Protein AF-A0A8S9HXG7-F1 (afdb_monomer)

Solvent-accessible surface area (backbone atoms only — not comparable to full-atom values): 10170 Å² total; per-residue (Å²): 135,86,79,75,73,59,72,82,48,86,90,39,89,51,48,88,54,58,56,77,85,60,42,28,60,44,93,91,45,96,47,51,50,44,29,71,68,53,55,51,50,52,46,50,66,51,66,77,42,80,65,75,63,33,56,57,51,45,52,51,50,37,49,54,51,59,65,32,72,81,32,73,65,50,34,39,40,68,34,42,65,41,81,75,85,82,83,75,84,81,64,72,87,62,82,59,92,75,80,67,63,74,63,52,54,61,63,51,47,65,56,56,68,73,62,77,77,54,63,68,60,51,54,54,55,53,54,60,73,70,59,76,73,75,85,86,79,90,74,90,80,83,93,75,87,81,86,80,82,85,78,84,82,87,132

Nearest PDB structures (foldseek):
  8d7r-assembly1_D  TM=3.265E-01  e=5.647E+00  Homo sapiens

Radius of gyration: 40.14 Å; Cα contacts (8 Å, |Δi|>4): 75; chains: 1; bounding box: 68×50×111 Å

Organism: Brassica cretica (NCBI:txid69181)

Foldseek 3Di:
DDFPQPDDDPPQLCVVLDDSVQFGADVPDNATQFDPVLVVVLSCQLVVDDDPVSVVSSVVSSVVVVVCVPPPQCSCCPGRVHDGDDDDPPDVPPDPPDPDCVVVVVVVVVVVVVPPPVPVVVVVVVVVVPDPDPPDDDDDDDDDDDDDDDDDDDD

Secondary structure (DSSP, 8-state):
------PPPTTSTTTTTS-TTTSSB-TTSS-BSS-HHHHHHHHHHHHS--SHHHHHHHHHHHHHHHHHHT-HHHIIIIIS-PPPP--------S--S---HHHHHHHHHHHHHHHSSSHHHHHHHHHHHH--PPS-------------PPPPPP-

Mean predicted aligned error: 18.67 Å

Sequence (155 aa):
MKRFEKKIHEDDPLFGVVAKSQVGTLPGTSTEKIAPVVLEGMRQYLTVVEGPEKVARKERIERSLMDLENDPLGQKTFLRLEPAPIVTTKLDKQKGLVFDFQLQEQEGRSVKARLGGKLMAGAIQAGMATCSLPKEFSLAYDHKNFQVSTLPGPK

Structure (mmCIF, N/CA/C/O backbone):
data_AF-A0A8S9HXG7-F1
#
_entry.id   AF-A0A8S9HXG7-F1
#
loop_
_atom_site.group_PDB
_atom_site.id
_atom_site.type_symbol
_atom_site.label_atom_id
_atom_site.label_alt_id
_atom_site.label_comp_id
_atom_site.label_asym_id
_atom_site.label_entity_id
_atom_site.label_seq_id
_atom_site.pdbx_PDB_ins_code
_atom_site.Cartn_x
_atom_site.Cartn_y
_atom_site.Cartn_z
_atom_site.occupancy
_atom_site.B_iso_or_equiv
_atom_site.auth_seq_id
_atom_site.auth_comp_id
_atom_site.auth_asym_id
_atom_site.auth_atom_id
_atom_site.pdbx_PDB_model_num
ATOM 1 N N . MET A 1 1 ? -13.307 10.115 -20.780 1.00 39.56 1 MET A N 1
ATOM 2 C CA . MET A 1 1 ? -13.066 8.826 -20.091 1.00 39.56 1 MET A CA 1
ATOM 3 C C . MET A 1 1 ? -13.177 9.066 -18.590 1.00 39.56 1 MET A C 1
ATOM 5 O O . MET A 1 1 ? -12.389 9.844 -18.066 1.00 39.56 1 MET A O 1
ATOM 9 N N . LYS A 1 2 ? -14.202 8.529 -17.914 1.00 43.16 2 LYS A N 1
ATOM 10 C CA . LYS A 1 2 ? -14.397 8.731 -16.465 1.00 43.16 2 LYS A CA 1
ATOM 11 C C . LYS A 1 2 ? -13.438 7.810 -15.702 1.00 43.16 2 LYS A C 1
ATOM 13 O O . LYS A 1 2 ? -13.463 6.604 -15.920 1.00 43.16 2 LYS A O 1
ATOM 18 N N . ARG A 1 3 ? -12.582 8.376 -14.848 1.00 51.69 3 ARG A N 1
ATOM 19 C CA . ARG A 1 3 ? -11.760 7.613 -13.899 1.00 51.69 3 ARG A CA 1
ATOM 20 C C . ARG A 1 3 ? -12.686 7.109 -12.793 1.00 51.69 3 ARG A C 1
ATOM 22 O O . ARG A 1 3 ? -13.391 7.914 -12.190 1.00 51.69 3 ARG A O 1
ATOM 29 N N . PHE A 1 4 ? -12.721 5.803 -12.550 1.00 50.47 4 PHE A N 1
ATOM 30 C CA . PHE A 1 4 ? -13.437 5.252 -11.403 1.00 50.47 4 PHE A CA 1
ATOM 31 C C . PHE A 1 4 ? -12.592 5.499 -10.152 1.00 50.47 4 PHE A C 1
ATOM 33 O O . PHE A 1 4 ? -11.672 4.748 -9.840 1.00 50.47 4 PHE A O 1
ATOM 40 N N . GLU A 1 5 ? -12.867 6.600 -9.460 1.00 57.03 5 GLU A N 1
ATOM 41 C CA . GLU A 1 5 ? -12.345 6.820 -8.115 1.00 57.03 5 GLU A CA 1
ATOM 42 C C . GLU A 1 5 ? -13.013 5.812 -7.179 1.00 57.03 5 GLU A C 1
ATOM 44 O O . GLU A 1 5 ? -14.182 5.954 -6.817 1.00 57.03 5 GLU A O 1
ATOM 49 N N . LYS A 1 6 ? -12.278 4.763 -6.808 1.00 67.50 6 LYS A N 1
ATOM 50 C CA . LYS A 1 6 ? -12.698 3.816 -5.775 1.00 67.50 6 LYS A CA 1
ATOM 51 C C . LYS A 1 6 ? -12.607 4.547 -4.434 1.00 67.50 6 LYS A C 1
ATOM 53 O O . LYS A 1 6 ? -11.530 4.672 -3.856 1.00 67.50 6 LYS A O 1
ATOM 58 N N . LYS A 1 7 ? -13.721 5.141 -4.002 1.00 71.56 7 LYS A N 1
ATOM 59 C CA . LYS A 1 7 ? -13.815 5.894 -2.747 1.00 71.56 7 LYS A CA 1
ATOM 60 C C . LYS A 1 7 ? -14.077 4.927 -1.596 1.00 71.56 7 LYS A C 1
ATOM 62 O O . LYS A 1 7 ? -14.998 4.121 -1.673 1.00 71.56 7 LYS A O 1
ATOM 67 N N . ILE A 1 8 ? -13.271 5.028 -0.542 1.00 83.50 8 ILE A N 1
ATOM 68 C CA . ILE A 1 8 ? -13.562 4.398 0.750 1.00 83.50 8 ILE A CA 1
ATOM 69 C C . ILE A 1 8 ? -14.807 5.090 1.328 1.00 83.50 8 ILE A C 1
ATOM 71 O O . ILE A 1 8 ? -14.838 6.323 1.396 1.00 83.50 8 ILE A O 1
ATOM 75 N N . HIS A 1 9 ? -15.828 4.306 1.682 1.00 84.19 9 HIS A N 1
ATOM 76 C CA . HIS A 1 9 ? -17.055 4.803 2.313 1.00 84.19 9 HIS A CA 1
ATOM 77 C C . HIS A 1 9 ? -16.818 5.103 3.801 1.00 84.19 9 HIS A C 1
ATOM 79 O O . HIS A 1 9 ? -15.888 4.562 4.386 1.00 84.19 9 HIS A O 1
ATOM 85 N N . GLU A 1 10 ? -17.643 5.939 4.426 1.00 85.25 10 GLU A N 1
ATOM 86 C CA . GLU A 1 10 ? -17.510 6.257 5.862 1.00 85.25 10 GLU A CA 1
ATOM 87 C C . GLU A 1 10 ? -17.764 5.036 6.761 1.00 85.25 10 GLU A C 1
ATOM 89 O O . GLU A 1 10 ? -17.135 4.897 7.806 1.00 85.25 10 GLU A O 1
ATOM 94 N N . ASP A 1 11 ? -18.600 4.103 6.301 1.00 85.44 11 ASP A N 1
ATOM 95 C CA . ASP A 1 11 ? -18.900 2.839 6.996 1.00 85.44 11 ASP A CA 1
ATOM 96 C C . ASP A 1 11 ? -17.760 1.807 6.916 1.00 85.44 11 ASP A C 1
ATOM 98 O O . ASP A 1 11 ? -17.838 0.716 7.483 1.00 85.44 11 ASP A O 1
ATOM 102 N N . ASP A 1 12 ? -16.703 2.109 6.166 1.00 88.00 12 ASP A N 1
ATOM 103 C CA . ASP A 1 12 ? -15.586 1.203 5.947 1.00 88.00 12 ASP A CA 1
ATOM 104 C C . ASP A 1 12 ? -14.630 1.207 7.158 1.00 88.00 12 ASP A C 1
ATOM 106 O O . ASP A 1 12 ? -14.183 2.280 7.567 1.00 88.00 12 ASP A O 1
ATOM 110 N N . PRO A 1 13 ? -14.208 0.049 7.708 1.00 87.69 13 PRO A N 1
ATOM 111 C CA . PRO A 1 13 ? -13.192 0.011 8.767 1.00 87.69 13 PRO A CA 1
ATOM 112 C C . PRO A 1 13 ? -11.851 0.656 8.375 1.00 87.69 13 PRO A C 1
ATOM 114 O O . PRO A 1 13 ? -11.087 1.039 9.266 1.00 87.69 13 PRO A O 1
ATOM 117 N N . LEU A 1 14 ? -11.565 0.781 7.074 1.00 89.69 14 LEU A N 1
ATOM 118 C CA . LEU A 1 14 ? -10.385 1.467 6.538 1.00 89.69 14 LEU A CA 1
ATOM 119 C C . LEU A 1 14 ? -10.554 2.986 6.423 1.00 89.69 14 LEU A C 1
ATOM 121 O O . LEU A 1 14 ? -9.589 3.682 6.090 1.00 89.69 14 LEU A O 1
ATOM 125 N N . PHE A 1 15 ? -11.747 3.519 6.694 1.00 86.88 15 PHE A N 1
ATOM 126 C CA . PHE A 1 15 ? -11.978 4.954 6.714 1.00 86.88 15 PHE A CA 1
ATOM 127 C C . PHE A 1 15 ? -11.124 5.617 7.801 1.00 86.88 15 PHE A C 1
ATOM 129 O O . PHE A 1 15 ? -11.091 5.185 8.954 1.00 86.88 15 PHE A O 1
ATOM 136 N N . GLY A 1 16 ? -10.382 6.652 7.408 1.00 84.56 16 GLY A N 1
ATOM 137 C CA . GLY A 1 16 ? -9.417 7.344 8.265 1.00 84.56 16 GLY A CA 1
ATOM 138 C C . GLY A 1 16 ? -8.024 6.705 8.308 1.00 84.56 16 GLY A C 1
ATOM 139 O O . GLY A 1 16 ? -7.067 7.444 8.472 1.00 84.56 16 GLY A O 1
ATOM 140 N N . VAL A 1 17 ? -7.900 5.393 8.071 1.00 88.44 17 VAL A N 1
ATOM 141 C CA . VAL A 1 17 ? -6.612 4.662 8.077 1.00 88.44 17 VAL A CA 1
ATOM 142 C C . VAL A 1 17 ? -5.882 4.801 6.742 1.00 88.44 17 VAL A C 1
ATOM 144 O O . VAL A 1 17 ? -4.670 4.992 6.692 1.00 88.44 17 VAL A O 1
ATOM 147 N N . VAL A 1 18 ? -6.620 4.678 5.635 1.00 89.06 18 VAL A N 1
ATOM 148 C CA . VAL A 1 18 ? -6.056 4.763 4.283 1.00 89.06 18 VAL A CA 1
ATOM 149 C C . VAL A 1 18 ? -6.504 6.066 3.633 1.00 89.06 18 VAL A C 1
ATOM 151 O O . VAL A 1 18 ? -7.700 6.359 3.543 1.00 89.06 18 VAL A O 1
ATOM 154 N N . ALA A 1 19 ? -5.550 6.856 3.140 1.00 85.56 19 ALA A N 1
ATOM 155 C CA . ALA A 1 19 ? -5.867 8.128 2.507 1.00 85.56 19 ALA A CA 1
ATOM 156 C C . ALA A 1 19 ? -6.565 7.924 1.151 1.00 85.56 19 ALA A C 1
ATOM 158 O O . ALA A 1 19 ? -6.212 7.048 0.359 1.00 85.56 19 ALA A O 1
ATOM 159 N N . LYS A 1 20 ? -7.509 8.813 0.816 1.00 82.31 20 LYS A N 1
ATOM 160 C CA . LYS A 1 20 ? -8.212 8.798 -0.485 1.00 82.31 20 LYS A CA 1
ATOM 161 C C . LYS A 1 20 ? -7.255 8.909 -1.679 1.00 82.31 20 LYS A C 1
ATOM 163 O O . LYS A 1 20 ? -7.577 8.437 -2.759 1.00 82.31 20 LYS A O 1
ATOM 168 N N . SER A 1 21 ? -6.088 9.525 -1.488 1.00 81.81 21 SER A N 1
ATOM 169 C CA . SER A 1 21 ? -5.031 9.635 -2.499 1.00 81.81 21 SER A CA 1
ATOM 170 C C . SER A 1 21 ? -4.274 8.322 -2.724 1.00 81.81 21 SER A C 1
ATOM 172 O O . SER A 1 21 ? -3.758 8.103 -3.824 1.00 81.81 21 SER A O 1
ATOM 174 N N . GLN A 1 22 ? -4.188 7.463 -1.705 1.00 81.69 22 GLN A N 1
ATOM 175 C CA . GLN A 1 22 ? -3.502 6.170 -1.755 1.00 81.69 22 GLN A CA 1
ATOM 176 C C . GLN A 1 22 ? -4.364 5.101 -2.433 1.00 81.69 22 GLN A C 1
ATOM 178 O O . GLN A 1 22 ? -3.828 4.169 -3.026 1.00 81.69 22 GLN A O 1
ATOM 183 N N . VAL A 1 23 ? -5.688 5.266 -2.417 1.00 83.31 23 VAL A N 1
ATOM 184 C CA . VAL A 1 23 ? -6.633 4.378 -3.102 1.00 83.31 23 VAL A CA 1
ATOM 185 C C . VAL A 1 23 ? -6.979 4.914 -4.490 1.00 83.31 23 VAL A C 1
ATOM 187 O O . VAL A 1 23 ? -7.079 6.117 -4.712 1.00 83.31 23 VAL A O 1
ATOM 190 N N . GLY A 1 24 ? -7.163 4.007 -5.447 1.00 84.06 24 GLY A N 1
ATOM 191 C CA . GLY A 1 24 ? -7.620 4.326 -6.798 1.00 84.06 24 GLY A CA 1
ATOM 192 C C . GLY A 1 24 ? -6.656 3.860 -7.878 1.00 84.06 24 GLY A C 1
ATOM 193 O O . GLY A 1 24 ? -5.750 3.068 -7.631 1.00 84.06 24 GLY A O 1
ATOM 194 N N . THR A 1 25 ? -6.875 4.344 -9.095 1.00 83.62 25 THR A N 1
ATOM 195 C CA . THR A 1 25 ? -6.094 3.970 -10.278 1.00 83.62 25 THR A CA 1
ATOM 196 C C . THR A 1 25 ? -4.949 4.953 -10.498 1.00 83.62 25 THR A C 1
ATOM 198 O O . THR A 1 25 ? -5.115 6.167 -10.343 1.00 83.62 25 THR A O 1
ATOM 201 N N . LEU A 1 26 ? -3.777 4.446 -10.870 1.00 80.38 26 LEU A N 1
ATOM 202 C CA . LEU A 1 26 ? -2.647 5.295 -11.237 1.00 80.38 26 LEU A CA 1
ATOM 203 C C . LEU A 1 26 ? -2.928 6.073 -12.533 1.00 80.38 26 LEU A C 1
ATOM 205 O O . LEU A 1 26 ? -3.570 5.563 -13.450 1.00 80.38 26 LEU A O 1
ATOM 209 N N . PRO A 1 27 ? -2.448 7.322 -12.654 1.00 75.69 27 PRO A N 1
ATOM 210 C CA . PRO A 1 27 ? -2.580 8.064 -13.897 1.00 75.69 27 PRO A CA 1
ATOM 211 C C . PRO A 1 27 ? -1.708 7.413 -14.981 1.00 75.69 27 PRO A C 1
ATOM 213 O O . PRO A 1 27 ? -0.486 7.424 -14.891 1.00 75.69 27 PRO A O 1
ATOM 216 N N . GLY A 1 28 ? -2.346 6.857 -16.011 1.00 74.88 28 GLY A N 1
ATOM 217 C CA . GLY A 1 28 ? -1.672 6.288 -17.186 1.00 74.88 28 GLY A CA 1
ATOM 218 C C . GLY A 1 28 ? -1.612 4.759 -17.223 1.00 74.88 28 GLY A C 1
ATOM 219 O O . GLY A 1 28 ? -1.441 4.200 -18.300 1.00 74.88 28 GLY A O 1
ATOM 220 N N . THR A 1 29 ? -1.837 4.074 -16.101 1.00 72.56 29 THR A N 1
ATOM 221 C CA . THR A 1 29 ? -1.964 2.610 -16.054 1.00 72.56 29 THR A CA 1
ATOM 222 C C . THR A 1 29 ? -3.343 2.228 -15.524 1.00 72.56 29 THR A C 1
ATOM 224 O O . T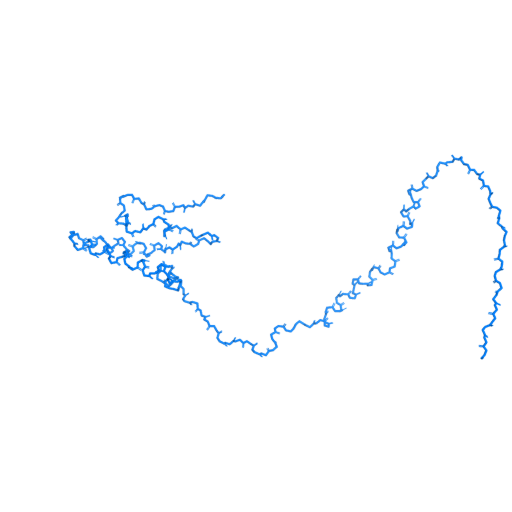HR A 1 29 ? -3.888 2.904 -14.663 1.00 72.56 29 THR A O 1
ATOM 227 N N . SER A 1 30 ? -3.936 1.130 -16.000 1.00 72.38 30 SER A N 1
ATOM 228 C CA . SER A 1 30 ? -5.195 0.600 -15.441 1.00 72.38 30 SER A CA 1
ATOM 229 C C . SER A 1 30 ? -4.998 -0.108 -14.094 1.00 72.38 30 SER A C 1
ATOM 231 O O . SER A 1 30 ? -5.893 -0.804 -13.622 1.00 72.38 30 SER A O 1
ATOM 233 N N . THR A 1 31 ? -3.816 0.025 -13.495 1.00 78.31 31 THR A N 1
ATOM 234 C CA . THR A 1 31 ? -3.445 -0.639 -12.253 1.00 78.31 31 THR A CA 1
ATOM 235 C C . THR A 1 31 ? -3.935 0.159 -11.051 1.00 78.31 31 THR A C 1
ATOM 237 O O . THR A 1 31 ? -3.775 1.383 -10.966 1.00 78.31 31 THR A O 1
ATOM 240 N N . GLU A 1 32 ? -4.566 -0.550 -10.116 1.00 86.44 32 GLU A N 1
ATOM 241 C CA . GLU A 1 32 ? -4.917 -0.003 -8.809 1.00 86.44 32 GLU A CA 1
ATOM 242 C C . GLU A 1 32 ? -3.625 0.258 -8.009 1.00 86.44 32 GLU A C 1
ATOM 244 O O . GLU A 1 32 ? -2.656 -0.498 -8.096 1.00 86.44 32 GLU A O 1
ATOM 249 N N . LYS A 1 33 ? -3.581 1.353 -7.244 1.00 87.75 33 LYS A N 1
ATOM 250 C CA . LYS A 1 33 ? -2.431 1.718 -6.400 1.00 87.75 33 LYS A CA 1
ATOM 251 C C . LYS A 1 33 ? -2.170 0.691 -5.300 1.00 87.75 33 LYS A C 1
ATOM 253 O O . LYS A 1 33 ? -1.010 0.413 -5.006 1.00 87.75 33 LYS A O 1
ATOM 258 N N . ILE A 1 34 ? -3.248 0.157 -4.731 1.00 90.88 34 ILE A N 1
ATOM 259 C CA . ILE A 1 34 ? -3.265 -0.931 -3.756 1.00 90.88 34 ILE A CA 1
ATOM 260 C C . ILE A 1 34 ? -4.157 -2.018 -4.347 1.00 90.88 34 ILE A C 1
ATOM 262 O O . ILE A 1 34 ? -5.273 -1.730 -4.779 1.00 90.88 34 ILE A O 1
ATOM 266 N N . ALA A 1 35 ? -3.664 -3.250 -4.377 1.00 91.00 35 ALA A N 1
ATOM 267 C CA . ALA A 1 35 ? -4.396 -4.396 -4.875 1.00 91.00 35 ALA A CA 1
ATOM 268 C C . ALA A 1 35 ? -5.652 -4.644 -4.020 1.00 91.00 35 ALA A C 1
ATOM 270 O O . ALA A 1 35 ? -5.609 -4.514 -2.790 1.00 91.00 35 ALA A O 1
ATOM 271 N N . PRO A 1 36 ? -6.766 -5.072 -4.637 1.00 89.31 36 PRO A N 1
ATOM 272 C CA . PRO A 1 36 ? -8.022 -5.275 -3.920 1.00 89.31 36 PRO A CA 1
ATOM 273 C C . PRO A 1 36 ? -7.891 -6.354 -2.837 1.00 89.31 36 PRO A C 1
ATOM 275 O O . PRO A 1 36 ? -8.497 -6.235 -1.779 1.00 89.31 36 PRO A O 1
ATOM 278 N N . VAL A 1 37 ? -7.038 -7.358 -3.071 1.00 91.75 37 VAL A N 1
ATOM 279 C CA . VAL A 1 37 ? -6.726 -8.429 -2.112 1.00 91.75 37 VAL A CA 1
ATOM 280 C C . VAL A 1 37 ? -6.068 -7.878 -0.845 1.00 91.75 37 VAL A C 1
ATOM 282 O O . VAL A 1 37 ? -6.405 -8.298 0.257 1.00 91.75 37 VAL A O 1
ATOM 285 N N . VAL A 1 38 ? -5.158 -6.911 -0.985 1.00 93.06 38 VAL A N 1
ATOM 286 C CA . VAL A 1 38 ? -4.462 -6.299 0.157 1.00 93.06 38 VAL A CA 1
ATOM 287 C C . VAL A 1 38 ? -5.432 -5.448 0.974 1.00 93.06 38 VAL A C 1
ATOM 289 O O . VAL A 1 38 ? -5.448 -5.552 2.199 1.00 93.06 38 VAL A O 1
ATOM 292 N N . LEU A 1 39 ? -6.291 -4.664 0.311 1.00 91.69 39 LEU A N 1
ATOM 293 C CA . LEU A 1 39 ? -7.347 -3.904 0.989 1.00 91.69 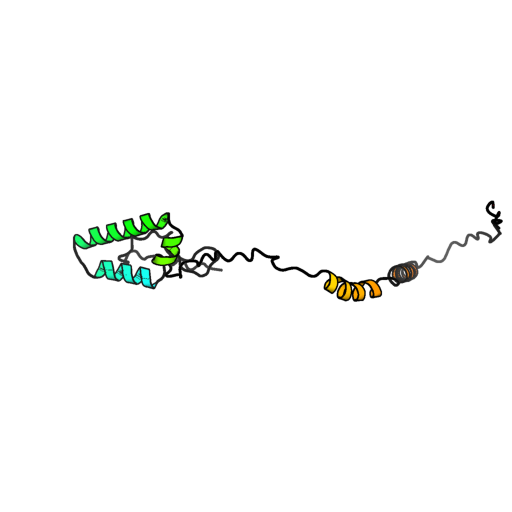39 LEU A CA 1
ATOM 294 C C . LEU A 1 39 ? -8.299 -4.827 1.758 1.00 91.69 39 LEU A C 1
ATOM 296 O O . LEU A 1 39 ? -8.640 -4.533 2.900 1.00 91.69 39 LEU A O 1
ATOM 300 N N . GLU A 1 40 ? -8.700 -5.950 1.164 1.00 92.19 40 GLU A N 1
ATOM 301 C CA . GLU A 1 40 ? -9.540 -6.943 1.837 1.00 92.19 40 GLU A CA 1
ATOM 302 C C . GLU A 1 40 ? -8.838 -7.560 3.056 1.00 92.19 40 GLU A C 1
ATOM 304 O O . GLU A 1 40 ? -9.419 -7.642 4.137 1.00 92.19 40 GLU A O 1
ATOM 309 N N . GLY A 1 41 ? -7.552 -7.895 2.931 1.00 92.69 41 GLY A N 1
ATOM 310 C CA . GLY A 1 41 ? -6.744 -8.373 4.055 1.00 92.69 41 GLY A CA 1
ATOM 311 C C . GLY A 1 41 ? -6.669 -7.365 5.208 1.00 92.69 41 GLY A C 1
ATOM 312 O O . GLY A 1 41 ? -6.795 -7.745 6.372 1.00 92.69 41 GLY A O 1
ATOM 313 N N . MET A 1 42 ? -6.545 -6.068 4.906 1.00 92.75 42 MET A N 1
ATOM 314 C CA . MET A 1 42 ? -6.577 -5.010 5.924 1.00 92.75 42 MET A CA 1
ATOM 315 C C . MET A 1 42 ? -7.945 -4.922 6.620 1.00 92.75 42 MET A C 1
ATOM 317 O O . MET A 1 42 ? -7.994 -4.770 7.843 1.00 92.75 42 MET A O 1
ATOM 321 N N . ARG A 1 43 ? -9.057 -5.070 5.880 1.00 92.88 43 ARG A N 1
ATOM 322 C CA . ARG A 1 43 ? -10.416 -5.116 6.464 1.00 92.88 43 ARG A CA 1
ATOM 323 C C . ARG A 1 43 ? -10.554 -6.282 7.429 1.00 92.88 43 ARG A C 1
ATOM 325 O O . ARG A 1 43 ? -11.017 -6.096 8.555 1.00 92.88 43 ARG A O 1
ATOM 332 N N . GLN A 1 44 ? -10.117 -7.466 7.012 1.00 93.25 44 GLN A N 1
ATOM 333 C CA . GLN A 1 44 ? -10.149 -8.664 7.846 1.00 93.25 44 GLN A CA 1
ATOM 334 C C . GLN A 1 44 ? -9.291 -8.472 9.097 1.00 93.25 44 GLN A C 1
ATOM 336 O O . GLN A 1 44 ? -9.762 -8.709 10.206 1.00 93.25 44 GLN A O 1
ATOM 341 N N . TYR A 1 45 ? -8.078 -7.935 8.955 1.00 93.31 45 TYR A N 1
ATOM 342 C CA . TYR A 1 45 ? -7.184 -7.685 10.084 1.00 93.31 45 TYR A CA 1
ATOM 343 C C . TYR A 1 45 ? -7.787 -6.748 11.147 1.00 93.31 45 TYR A C 1
ATOM 345 O O . TYR A 1 45 ? -7.571 -6.960 12.346 1.00 93.31 45 TYR A O 1
ATOM 353 N N . LEU A 1 46 ? -8.575 -5.753 10.728 1.00 91.19 46 LEU A N 1
ATOM 354 C CA . LEU A 1 46 ? -9.297 -4.850 11.631 1.00 91.19 46 LEU A CA 1
ATOM 355 C C . LEU A 1 46 ? -10.597 -5.440 12.193 1.00 91.19 46 LEU A C 1
ATOM 357 O O . LEU A 1 46 ? -11.003 -5.041 13.279 1.00 91.19 46 LEU A O 1
ATOM 361 N N . THR A 1 47 ? -11.247 -6.356 11.473 1.00 89.44 47 THR A N 1
ATOM 362 C CA . THR A 1 47 ? -12.527 -6.969 11.881 1.00 89.44 47 THR A CA 1
ATOM 363 C C . THR A 1 47 ? -12.329 -8.112 12.878 1.00 89.44 47 THR A C 1
ATOM 365 O O . THR A 1 47 ? -13.205 -8.393 13.686 1.00 89.44 47 THR A O 1
ATOM 368 N N . VAL A 1 48 ? -11.164 -8.766 12.860 1.00 89.06 48 VAL A N 1
ATOM 369 C CA . VAL A 1 48 ? -10.863 -9.914 13.736 1.00 89.06 48 VAL A CA 1
ATOM 370 C C . VAL A 1 48 ? -10.832 -9.545 15.227 1.00 89.06 48 VAL A C 1
ATOM 372 O O . VAL A 1 48 ? -10.978 -10.431 16.063 1.00 89.06 48 VAL A O 1
ATOM 375 N N . VAL A 1 49 ? -10.634 -8.271 15.585 1.00 86.38 49 VAL A N 1
ATOM 376 C CA . VAL A 1 49 ? -10.549 -7.835 16.987 1.00 86.38 49 VAL A CA 1
ATOM 377 C C . VAL A 1 49 ? -11.352 -6.567 17.234 1.00 86.38 49 VAL A C 1
ATOM 379 O O . VAL A 1 49 ? -11.224 -5.584 16.508 1.00 86.38 49 VAL A O 1
ATOM 382 N N . GLU A 1 50 ? -12.123 -6.580 18.318 1.00 86.00 50 GLU A N 1
ATOM 383 C CA . GLU A 1 50 ? -12.898 -5.441 18.805 1.00 86.00 50 GLU A CA 1
ATOM 384 C C . GLU A 1 50 ? -12.286 -4.854 20.089 1.00 86.00 50 GLU A C 1
ATOM 386 O O . GLU A 1 50 ? -11.631 -5.551 20.863 1.00 86.00 50 GLU A O 1
ATOM 391 N N . GLY A 1 51 ? -12.493 -3.553 20.319 1.00 86.19 51 GLY A N 1
ATOM 392 C CA . GLY A 1 51 ? -12.021 -2.847 21.519 1.00 86.19 51 GLY A CA 1
ATOM 393 C C . GLY A 1 51 ? -10.690 -2.086 21.346 1.00 86.19 51 GLY A C 1
ATOM 394 O O . GLY A 1 51 ? -10.371 -1.650 20.238 1.00 86.19 51 GLY A O 1
ATOM 395 N N . PRO A 1 52 ? -9.907 -1.866 22.425 1.00 88.06 52 PRO A N 1
ATOM 396 C CA . PRO A 1 52 ? -8.722 -0.996 22.401 1.00 88.06 52 PRO A CA 1
ATOM 397 C C . PRO A 1 52 ? -7.605 -1.514 21.483 1.00 88.06 52 PRO A C 1
ATOM 399 O O . PRO A 1 52 ? -6.875 -0.732 20.876 1.00 88.06 52 PRO A O 1
ATOM 402 N N . GLU A 1 53 ? -7.508 -2.829 21.300 1.00 89.56 53 GLU A N 1
ATOM 403 C CA . GLU A 1 53 ? -6.543 -3.444 20.386 1.00 89.56 53 GLU A CA 1
ATOM 404 C C . GLU A 1 53 ? -6.783 -3.069 18.916 1.00 89.56 53 GLU A C 1
ATOM 406 O O . GLU A 1 53 ? -5.834 -2.977 18.135 1.00 89.56 53 GLU A O 1
ATOM 411 N N . LYS A 1 54 ? -8.036 -2.793 18.530 1.00 90.44 54 LYS A N 1
ATOM 412 C CA . LYS A 1 54 ? -8.386 -2.339 17.176 1.00 90.44 54 LYS A CA 1
ATOM 413 C C . LYS A 1 54 ? -7.703 -1.013 16.848 1.00 90.44 54 LYS A C 1
ATOM 415 O O . LYS A 1 54 ? -7.237 -0.833 15.727 1.00 90.44 54 LYS A O 1
ATOM 420 N N . VAL A 1 55 ? -7.585 -0.116 17.830 1.00 90.50 55 VAL A N 1
ATOM 421 C CA . VAL A 1 55 ? -6.894 1.176 17.679 1.00 90.50 55 VAL A CA 1
ATOM 422 C C . VAL A 1 55 ? -5.405 0.955 17.416 1.00 90.50 55 VAL A C 1
ATOM 424 O O . VAL A 1 55 ? -4.875 1.482 16.442 1.00 90.50 55 VAL A O 1
ATOM 427 N N . ALA A 1 56 ? -4.756 0.085 18.194 1.00 92.44 56 ALA A N 1
ATOM 428 C CA . ALA A 1 56 ? -3.352 -0.263 17.978 1.00 92.44 56 ALA A CA 1
ATOM 429 C C . ALA A 1 56 ? -3.116 -0.918 16.603 1.00 92.44 56 ALA A C 1
ATOM 431 O O . ALA A 1 56 ? -2.095 -0.689 15.958 1.00 92.44 56 ALA A O 1
ATOM 432 N N . ARG A 1 57 ? -4.062 -1.732 16.114 1.00 92.69 57 ARG A N 1
ATOM 433 C CA . ARG A 1 57 ? -3.985 -2.309 14.762 1.00 92.69 57 ARG A CA 1
ATOM 434 C C . ARG A 1 57 ? -4.119 -1.256 13.670 1.00 92.69 57 ARG A C 1
ATOM 436 O O . ARG A 1 57 ? -3.380 -1.343 12.695 1.00 92.69 57 ARG A O 1
ATOM 443 N N . LYS A 1 58 ? -5.014 -0.277 13.831 1.00 92.69 58 LYS A N 1
ATOM 444 C CA . LYS A 1 58 ? -5.142 0.850 12.894 1.00 92.69 58 LYS A CA 1
ATOM 445 C C . LYS A 1 58 ? -3.834 1.627 12.790 1.00 92.69 58 LYS A C 1
ATOM 447 O O . LYS A 1 58 ? -3.325 1.784 11.686 1.00 92.69 58 LYS A O 1
ATOM 452 N N . GLU A 1 59 ? -3.244 1.989 13.926 1.00 93.25 59 GLU A N 1
ATOM 453 C CA . GLU A 1 59 ? -1.959 2.697 13.971 1.00 93.25 59 GLU A CA 1
ATOM 454 C C . GLU A 1 59 ? -0.836 1.890 13.298 1.00 93.25 59 GLU A C 1
ATOM 456 O O . GLU A 1 59 ? -0.037 2.434 12.539 1.00 93.25 59 GLU A O 1
ATOM 461 N N . ARG A 1 60 ? -0.801 0.563 13.491 1.00 93.75 60 ARG A N 1
ATOM 462 C CA . ARG A 1 60 ? 0.166 -0.308 12.797 1.00 93.75 60 ARG A CA 1
ATOM 463 C C . ARG A 1 60 ? 0.003 -0.278 11.278 1.00 93.75 60 ARG A C 1
ATOM 465 O O . ARG A 1 60 ? 1.012 -0.285 10.571 1.00 93.75 60 ARG A O 1
ATOM 472 N N . ILE A 1 61 ? -1.235 -0.272 10.778 1.00 93.50 61 ILE A N 1
ATOM 473 C CA . ILE A 1 61 ? -1.500 -0.167 9.335 1.00 93.50 61 ILE A CA 1
ATOM 474 C C . ILE A 1 61 ? -1.052 1.202 8.831 1.00 93.50 61 ILE A C 1
ATOM 476 O O . ILE A 1 61 ? -0.318 1.258 7.848 1.00 93.50 61 ILE A O 1
ATOM 480 N N . GLU A 1 62 ? -1.439 2.286 9.507 1.00 93.44 62 GLU A N 1
ATOM 481 C CA . GLU A 1 62 ? -1.024 3.646 9.137 1.00 93.44 62 GLU A CA 1
ATOM 482 C C . GLU A 1 62 ? 0.494 3.763 9.078 1.00 93.44 62 GLU A C 1
ATOM 484 O O . GLU A 1 62 ? 1.038 4.232 8.079 1.00 93.44 62 GLU A O 1
ATOM 489 N N . ARG A 1 63 ? 1.192 3.255 10.098 1.00 93.25 63 ARG A N 1
ATOM 490 C CA . ARG A 1 63 ? 2.653 3.268 10.133 1.00 93.25 63 AR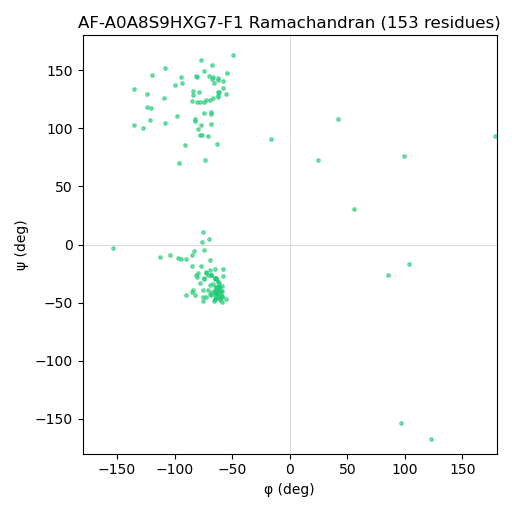G A CA 1
ATOM 491 C C . ARG A 1 63 ? 3.260 2.499 8.966 1.00 93.25 63 ARG A C 1
ATOM 493 O O . ARG A 1 63 ? 4.137 3.017 8.287 1.00 93.25 63 ARG A O 1
ATOM 500 N N . SER A 1 64 ? 2.736 1.307 8.688 1.00 92.75 64 SER A N 1
ATOM 501 C CA .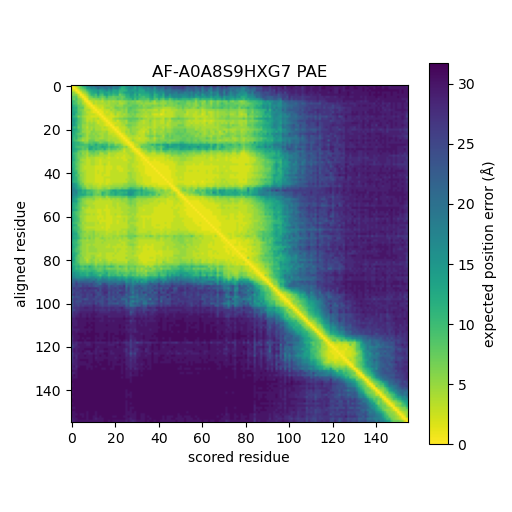 SER A 1 64 ? 3.193 0.487 7.561 1.00 92.75 64 SER A CA 1
ATOM 502 C C . SER A 1 64 ? 2.975 1.194 6.219 1.00 92.75 64 SER A C 1
ATOM 504 O O . SER A 1 64 ? 3.806 1.089 5.322 1.00 92.75 64 SER A O 1
ATOM 506 N N . LEU A 1 65 ? 1.875 1.937 6.066 1.00 92.06 65 LEU A N 1
ATOM 507 C CA . LEU A 1 65 ? 1.610 2.725 4.862 1.00 92.06 65 LEU A CA 1
ATOM 508 C C . LEU A 1 65 ? 2.539 3.939 4.743 1.00 92.06 65 LEU A C 1
ATOM 510 O O . LEU A 1 65 ? 3.001 4.221 3.639 1.00 92.06 65 LEU A O 1
ATOM 514 N N . MET A 1 66 ? 2.840 4.623 5.852 1.00 92.12 66 MET A N 1
ATOM 515 C CA . MET A 1 66 ? 3.801 5.735 5.881 1.00 92.12 66 MET A CA 1
ATOM 516 C C . MET A 1 66 ? 5.213 5.274 5.513 1.00 92.12 66 MET A C 1
ATOM 518 O O . MET A 1 66 ? 5.893 5.930 4.724 1.00 92.12 66 MET A O 1
ATOM 522 N N . ASP A 1 67 ? 5.643 4.126 6.035 1.00 92.25 67 ASP A N 1
ATOM 523 C CA . ASP A 1 67 ? 6.961 3.567 5.730 1.00 92.25 67 ASP A CA 1
ATOM 524 C C . ASP A 1 67 ? 7.077 3.210 4.234 1.00 92.25 67 ASP A C 1
ATOM 526 O O . ASP A 1 67 ? 8.109 3.447 3.603 1.00 92.25 67 ASP A O 1
ATOM 530 N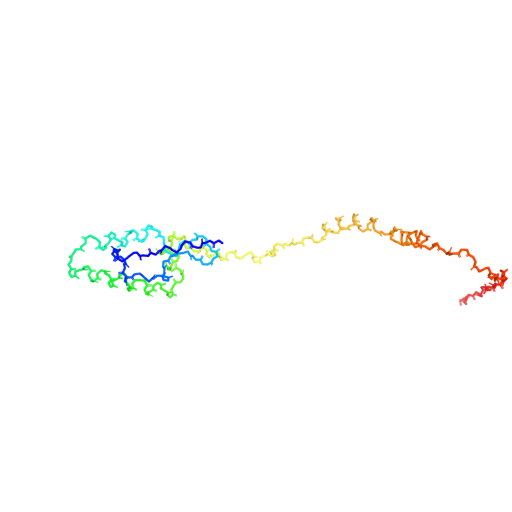 N . LEU A 1 68 ? 5.988 2.715 3.633 1.00 91.88 68 LEU A N 1
ATOM 531 C CA . LEU A 1 68 ? 5.925 2.386 2.209 1.00 91.88 68 LEU A CA 1
ATOM 532 C C . LEU A 1 68 ? 5.770 3.609 1.299 1.00 91.88 68 LEU A C 1
ATOM 534 O O . LEU A 1 68 ? 6.054 3.501 0.110 1.00 91.88 68 LEU A O 1
ATOM 538 N N . GLU A 1 69 ? 5.350 4.775 1.791 1.00 89.62 69 GLU A N 1
ATOM 539 C CA . GLU A 1 69 ? 5.144 5.963 0.949 1.00 89.62 69 GLU A CA 1
ATOM 540 C C . GLU A 1 69 ? 6.439 6.424 0.257 1.00 89.62 69 GLU A C 1
ATOM 542 O O . GLU A 1 69 ? 6.409 6.845 -0.902 1.00 89.62 69 GLU A O 1
ATOM 547 N N . ASN A 1 70 ? 7.581 6.248 0.925 1.00 90.25 70 ASN A N 1
ATOM 548 C CA . ASN A 1 70 ? 8.892 6.644 0.410 1.00 90.25 70 ASN A CA 1
ATOM 549 C C . ASN A 1 70 ? 9.605 5.542 -0.400 1.00 90.25 70 ASN A C 1
ATOM 551 O O . ASN A 1 70 ? 10.584 5.842 -1.083 1.00 90.25 70 ASN A O 1
ATOM 555 N N . ASP A 1 71 ? 9.135 4.287 -0.355 1.00 91.50 71 ASP A N 1
ATOM 556 C CA . ASP A 1 71 ? 9.773 3.153 -1.039 1.00 91.50 71 ASP A CA 1
ATOM 557 C C . ASP A 1 71 ? 8.961 2.656 -2.258 1.00 91.50 71 ASP A C 1
ATOM 559 O O . ASP A 1 71 ? 7.972 1.927 -2.108 1.00 91.50 71 ASP A O 1
ATOM 563 N N . PRO A 1 72 ? 9.385 2.966 -3.500 1.00 88.94 72 PRO A N 1
ATOM 564 C CA . PRO A 1 72 ? 8.677 2.526 -4.699 1.00 88.94 72 PRO A CA 1
ATOM 565 C C . PRO A 1 72 ? 8.750 1.008 -4.923 1.00 88.94 72 PRO A C 1
ATOM 567 O O . PRO A 1 72 ? 7.865 0.447 -5.578 1.00 88.94 72 PRO A O 1
ATOM 570 N N . LEU A 1 73 ? 9.790 0.334 -4.419 1.00 90.75 73 LEU A N 1
ATOM 571 C CA . LEU A 1 73 ? 9.939 -1.114 -4.556 1.00 90.75 73 LEU A CA 1
ATOM 572 C C . LEU A 1 73 ? 8.979 -1.837 -3.606 1.00 90.75 73 LEU A C 1
ATOM 574 O O . LEU A 1 73 ? 8.264 -2.752 -4.030 1.00 90.75 73 LEU A O 1
ATOM 578 N N . GLY A 1 74 ? 8.909 -1.375 -2.358 1.00 90.50 74 GLY A N 1
ATOM 579 C CA . GLY A 1 74 ? 7.949 -1.829 -1.363 1.00 90.50 74 GLY A CA 1
ATOM 580 C C . GLY A 1 74 ? 6.504 -1.624 -1.814 1.00 90.50 74 GLY A C 1
ATOM 581 O O . GLY A 1 74 ? 5.705 -2.554 -1.732 1.00 90.50 74 GLY A O 1
ATOM 582 N N . GLN A 1 75 ? 6.161 -0.468 -2.390 1.00 91.00 75 GLN A N 1
ATOM 583 C CA . GLN A 1 75 ? 4.810 -0.238 -2.924 1.00 91.00 75 GLN A CA 1
ATOM 584 C C . GLN A 1 75 ? 4.427 -1.247 -4.010 1.00 91.00 75 GLN A C 1
ATOM 586 O O . GLN A 1 75 ? 3.320 -1.788 -3.994 1.00 91.00 75 GLN A O 1
ATOM 591 N N . LYS A 1 76 ? 5.329 -1.522 -4.958 1.00 90.38 76 LYS A N 1
ATOM 592 C CA . LYS A 1 76 ? 5.067 -2.507 -6.018 1.00 90.38 76 LYS A CA 1
ATOM 593 C C . LYS A 1 76 ? 4.893 -3.913 -5.451 1.00 90.38 76 LYS A C 1
ATOM 595 O O . LYS A 1 76 ? 3.934 -4.598 -5.795 1.00 90.38 76 LYS A O 1
ATOM 600 N N . THR A 1 77 ? 5.785 -4.308 -4.551 1.00 90.50 77 THR A N 1
ATOM 601 C CA . THR A 1 77 ? 5.827 -5.678 -4.031 1.00 90.50 77 THR A CA 1
ATOM 602 C C . THR A 1 77 ? 4.697 -5.944 -3.034 1.00 90.50 77 THR A C 1
ATOM 604 O O . THR A 1 77 ? 3.977 -6.927 -3.169 1.00 90.50 77 THR A O 1
ATOM 607 N N . PHE A 1 78 ? 4.499 -5.061 -2.052 1.00 91.44 78 PHE A N 1
ATOM 608 C CA . PHE A 1 78 ? 3.549 -5.277 -0.956 1.00 91.44 78 PHE A CA 1
ATOM 609 C C . PHE A 1 78 ? 2.145 -4.758 -1.256 1.00 91.44 78 PHE A C 1
ATOM 611 O O . PHE A 1 78 ? 1.174 -5.447 -0.962 1.00 91.44 78 PHE A O 1
ATOM 618 N N . LEU A 1 79 ? 2.010 -3.558 -1.836 1.00 91.12 79 LEU A N 1
ATOM 619 C CA . LEU A 1 79 ? 0.685 -2.979 -2.082 1.00 91.12 79 LEU A CA 1
ATOM 620 C C . LEU A 1 79 ? 0.077 -3.488 -3.384 1.00 91.12 79 LEU A C 1
ATOM 622 O O . LEU A 1 79 ? -1.122 -3.739 -3.418 1.00 91.12 79 LEU A O 1
ATOM 626 N N . ARG A 1 80 ? 0.872 -3.649 -4.449 1.00 90.38 80 ARG A N 1
ATOM 627 C CA . ARG A 1 80 ? 0.366 -4.082 -5.767 1.00 90.38 80 ARG A CA 1
ATOM 628 C C . ARG A 1 80 ? 0.508 -5.574 -6.035 1.00 90.38 80 ARG A C 1
ATOM 630 O O . ARG A 1 80 ? -0.106 -6.055 -6.982 1.00 90.38 80 ARG A O 1
ATOM 637 N N . LEU A 1 81 ? 1.267 -6.293 -5.204 1.00 90.94 81 LEU A N 1
ATOM 638 C CA . LEU A 1 81 ? 1.587 -7.711 -5.404 1.00 90.94 81 LEU A CA 1
ATOM 639 C C . LEU A 1 81 ? 2.233 -7.977 -6.777 1.00 90.94 81 LEU A C 1
ATOM 641 O O . LEU A 1 81 ? 2.064 -9.044 -7.367 1.00 90.94 81 LEU A O 1
ATOM 645 N N . GLU A 1 82 ? 2.964 -6.990 -7.301 1.00 88.94 82 GLU A N 1
ATOM 646 C CA . GLU A 1 82 ? 3.733 -7.125 -8.534 1.00 88.94 82 GLU A CA 1
ATOM 647 C C . GLU A 1 82 ? 5.070 -7.825 -8.235 1.00 88.94 82 GLU A C 1
ATOM 649 O O . GLU A 1 82 ? 5.667 -7.592 -7.178 1.00 88.94 82 GLU A O 1
ATOM 654 N N . PRO A 1 83 ? 5.584 -8.665 -9.152 1.00 86.88 83 PRO A N 1
ATOM 655 C CA . PRO A 1 83 ? 6.901 -9.260 -8.983 1.00 86.88 83 PRO A CA 1
ATOM 656 C C . PRO A 1 83 ? 7.981 -8.173 -8.961 1.00 86.88 83 PRO A C 1
ATOM 658 O O . PR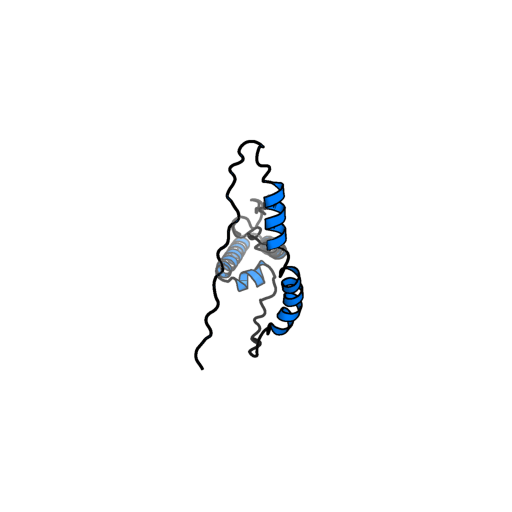O A 1 83 ? 7.929 -7.201 -9.722 1.00 86.88 83 PRO A O 1
ATOM 661 N N . ALA A 1 84 ? 8.985 -8.358 -8.102 1.00 84.56 84 ALA A N 1
ATOM 662 C CA . ALA A 1 84 ? 10.116 -7.445 -8.024 1.00 84.56 84 ALA A CA 1
ATOM 663 C C . ALA A 1 84 ? 10.822 -7.342 -9.392 1.00 84.56 84 ALA A C 1
ATOM 665 O O . ALA A 1 84 ? 10.971 -8.349 -10.095 1.00 84.56 84 ALA A O 1
ATOM 666 N N . PRO A 1 85 ? 11.272 -6.140 -9.790 1.00 83.50 85 PRO A N 1
ATOM 667 C CA . PRO A 1 85 ? 11.967 -5.957 -11.050 1.00 83.50 85 PRO A CA 1
ATOM 668 C C . PRO A 1 85 ? 13.263 -6.769 -11.057 1.00 83.50 85 PRO A C 1
ATOM 670 O O . PRO A 1 85 ? 14.105 -6.645 -10.168 1.00 83.50 85 PRO A O 1
ATOM 673 N N . ILE A 1 86 ? 13.436 -7.585 -12.095 1.00 86.56 86 ILE A N 1
ATOM 674 C CA . ILE A 1 86 ? 14.661 -8.351 -12.303 1.00 86.56 86 ILE A CA 1
ATOM 675 C C . ILE A 1 86 ? 15.673 -7.426 -12.977 1.00 86.56 86 ILE A C 1
ATOM 677 O O . ILE A 1 86 ? 15.555 -7.111 -14.160 1.00 86.56 86 ILE A O 1
ATOM 681 N N . VAL A 1 87 ? 16.676 -6.982 -12.221 1.00 83.81 87 VAL A N 1
ATOM 682 C CA . VAL A 1 87 ? 17.791 -6.208 -12.774 1.00 83.81 87 VAL A CA 1
ATOM 683 C C . VAL A 1 87 ? 18.802 -7.181 -13.374 1.00 83.81 87 VAL A C 1
ATOM 685 O O . VAL A 1 87 ? 19.505 -7.894 -12.660 1.00 83.81 87 VAL A O 1
ATOM 688 N N . THR A 1 88 ? 18.881 -7.229 -14.702 1.00 85.62 88 THR A N 1
ATOM 689 C CA . THR A 1 88 ? 19.867 -8.057 -15.403 1.00 85.62 88 THR A CA 1
ATOM 690 C C . THR A 1 88 ? 21.197 -7.319 -15.529 1.00 85.62 88 THR A C 1
ATOM 692 O O . THR A 1 88 ? 21.267 -6.246 -16.122 1.00 85.62 88 THR A O 1
ATOM 695 N N . THR A 1 89 ? 22.280 -7.920 -15.039 1.00 81.88 89 THR A N 1
ATOM 696 C CA . THR A 1 89 ? 23.655 -7.404 -15.198 1.00 81.88 89 THR A CA 1
ATOM 697 C C . THR A 1 89 ? 24.314 -7.827 -16.513 1.00 81.88 89 THR A C 1
ATOM 699 O O . THR A 1 89 ? 25.384 -7.323 -16.864 1.00 81.88 89 THR A O 1
ATOM 702 N N . LYS A 1 90 ? 23.671 -8.736 -17.261 1.00 73.44 90 LYS A N 1
ATOM 703 C CA . LYS A 1 90 ? 24.043 -9.119 -18.627 1.00 73.44 90 LYS A CA 1
ATOM 704 C C . LYS A 1 90 ? 23.660 -8.000 -19.595 1.00 73.44 90 LYS A C 1
ATOM 706 O O . LYS A 1 90 ? 22.694 -8.098 -20.337 1.00 73.44 90 LYS A O 1
ATOM 711 N N . LEU A 1 91 ? 24.412 -6.910 -19.535 1.00 70.81 91 LEU A N 1
ATOM 712 C CA . LEU A 1 91 ? 24.503 -5.974 -20.643 1.00 70.81 91 LEU A CA 1
ATOM 713 C C . LEU A 1 91 ? 25.266 -6.718 -21.741 1.00 70.81 91 LEU A C 1
ATOM 715 O O . LEU A 1 91 ? 26.366 -7.203 -21.467 1.00 70.81 91 LEU A O 1
ATOM 719 N N . ASP A 1 92 ? 24.715 -6.843 -22.946 1.00 65.50 92 ASP A N 1
ATOM 720 C CA . ASP A 1 92 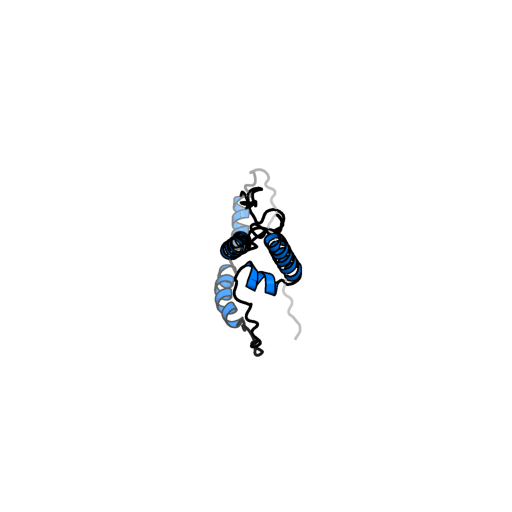? 25.476 -7.315 -24.104 1.00 65.50 92 ASP A CA 1
ATOM 721 C C . ASP A 1 92 ? 26.589 -6.298 -24.387 1.00 65.50 92 ASP A C 1
ATOM 723 O O . ASP A 1 92 ? 26.445 -5.342 -25.144 1.00 65.50 92 ASP A O 1
ATOM 727 N N . LYS A 1 93 ? 27.726 -6.475 -23.705 1.00 65.19 93 LYS A N 1
ATOM 728 C CA . LYS A 1 93 ? 28.920 -5.623 -23.802 1.00 65.19 93 LYS A CA 1
ATOM 729 C C . LYS A 1 93 ? 29.638 -5.779 -25.146 1.00 65.19 93 LYS A C 1
ATOM 731 O O . LYS A 1 93 ? 30.711 -5.212 -25.333 1.00 65.19 93 LYS A O 1
ATOM 736 N N . GLN A 1 94 ? 29.087 -6.557 -26.073 1.00 68.25 94 GLN A N 1
ATOM 737 C CA . GLN A 1 94 ? 29.649 -6.767 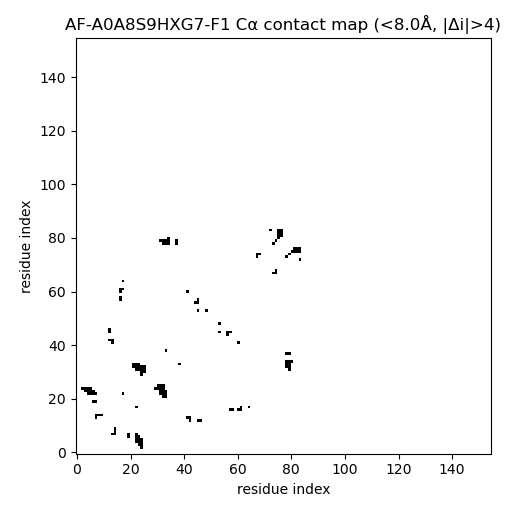-27.396 1.00 68.25 94 GLN A CA 1
ATOM 738 C C . GLN A 1 94 ? 28.616 -6.390 -28.450 1.00 68.25 94 GLN A C 1
ATOM 740 O O . GLN A 1 94 ? 27.540 -6.974 -28.487 1.00 68.25 94 GLN A O 1
ATOM 745 N N . LYS A 1 95 ? 28.985 -5.378 -29.255 1.00 67.62 95 LYS A N 1
ATOM 746 C CA . LYS A 1 95 ? 28.295 -4.845 -30.441 1.00 67.62 95 LYS A CA 1
ATOM 747 C C . LYS A 1 95 ? 26.784 -5.128 -30.425 1.00 67.62 95 LYS A C 1
ATOM 749 O O . LYS A 1 95 ? 26.315 -5.983 -31.170 1.00 67.62 95 LYS A O 1
ATOM 754 N N . GLY A 1 96 ? 26.044 -4.427 -29.558 1.00 68.56 96 GLY A N 1
ATOM 755 C CA . GLY A 1 96 ? 24.575 -4.438 -29.583 1.00 68.56 96 GLY A CA 1
ATOM 756 C C . GLY A 1 96 ? 24.034 -4.184 -30.996 1.00 68.56 96 GLY A C 1
ATOM 757 O O . GLY A 1 96 ? 24.790 -3.728 -31.846 1.00 68.56 96 GLY A O 1
ATOM 758 N N . LEU A 1 97 ? 22.755 -4.502 -31.237 1.00 68.19 97 LEU A N 1
ATOM 759 C CA . LEU A 1 97 ? 22.070 -4.515 -32.545 1.00 68.19 97 LEU A CA 1
ATOM 760 C C . LEU A 1 97 ? 22.814 -3.754 -33.665 1.00 68.19 97 LEU A C 1
ATOM 762 O O . LEU A 1 97 ? 22.650 -2.546 -33.845 1.00 68.19 97 LEU A O 1
ATOM 766 N N . VAL A 1 98 ? 23.674 -4.472 -34.393 1.00 68.25 98 VAL A N 1
ATOM 767 C CA . VAL A 1 98 ? 24.433 -3.912 -35.511 1.00 68.25 98 VAL A CA 1
ATOM 768 C C . VAL A 1 98 ? 23.477 -3.813 -36.689 1.00 68.25 98 VAL A C 1
ATOM 770 O O . VAL A 1 98 ? 23.145 -4.819 -37.311 1.00 68.25 98 VAL A O 1
ATOM 773 N N . PHE A 1 99 ? 23.002 -2.603 -36.974 1.00 67.62 99 PHE A N 1
ATOM 774 C CA . PHE A 1 99 ? 22.275 -2.334 -38.208 1.00 67.62 99 PHE A CA 1
ATOM 775 C C . PHE A 1 99 ? 23.251 -2.444 -39.378 1.00 67.62 99 PHE A C 1
ATOM 777 O O . PHE A 1 99 ? 24.172 -1.636 -39.507 1.00 67.62 99 PHE A O 1
ATOM 784 N N . ASP A 1 100 ? 23.069 -3.464 -40.214 1.00 73.25 100 ASP A N 1
ATOM 785 C CA . ASP A 1 100 ? 23.825 -3.596 -41.451 1.00 73.25 100 ASP A CA 1
ATOM 786 C C . ASP A 1 100 ? 23.215 -2.684 -42.526 1.00 73.25 100 ASP A C 1
ATOM 788 O O . ASP A 1 100 ? 22.196 -2.993 -43.150 1.00 73.25 100 ASP A O 1
ATOM 792 N N . PHE A 1 101 ? 23.830 -1.518 -42.726 1.00 72.88 101 PHE A N 1
ATOM 793 C CA . PHE A 1 101 ? 23.405 -0.546 -43.736 1.00 72.88 101 PHE A CA 1
ATOM 794 C C . PHE A 1 101 ? 23.658 -1.029 -45.170 1.00 72.88 101 PHE A C 1
ATOM 796 O O . PHE A 1 101 ? 23.095 -0.461 -46.107 1.00 72.88 101 PHE A O 1
ATOM 803 N N . GLN A 1 102 ? 24.451 -2.091 -45.369 1.00 68.12 102 GLN A N 1
ATOM 804 C CA . GLN A 1 102 ? 24.715 -2.622 -46.709 1.00 68.12 102 GLN A CA 1
ATOM 805 C C . GLN A 1 102 ? 23.466 -3.264 -47.327 1.00 68.12 102 GLN A C 1
ATOM 807 O O . GLN A 1 102 ? 23.301 -3.249 -48.548 1.00 68.12 102 GLN A O 1
ATOM 812 N N . LEU A 1 103 ? 22.535 -3.757 -46.502 1.00 60.53 103 LEU A N 1
ATOM 813 C CA . LEU A 1 103 ? 21.263 -4.297 -46.983 1.00 60.53 103 LEU A CA 1
ATOM 814 C C . LEU A 1 103 ? 20.291 -3.182 -47.420 1.00 60.53 103 LEU A C 1
ATOM 816 O O . LEU A 1 103 ? 19.521 -3.358 -48.365 1.00 60.53 103 LEU A O 1
ATOM 820 N N . GLN A 1 104 ? 20.385 -1.998 -46.804 1.00 57.78 104 GLN A N 1
ATOM 821 C CA . GLN A 1 104 ? 19.532 -0.847 -47.122 1.00 57.78 104 GLN A CA 1
ATOM 822 C C . GLN A 1 104 ? 19.864 -0.219 -48.489 1.00 57.78 104 GLN A C 1
ATOM 824 O O . GLN A 1 104 ? 18.988 0.350 -49.145 1.00 57.78 104 GLN A O 1
ATOM 829 N N . GLU A 1 105 ? 21.103 -0.355 -48.973 1.00 58.25 105 GLU A N 1
ATOM 830 C CA . GLU A 1 105 ? 21.484 0.124 -50.308 1.00 58.25 105 GLU A CA 1
ATOM 831 C C . GLU A 1 105 ? 20.834 -0.682 -51.444 1.00 58.25 105 GLU A C 1
ATOM 833 O O . GLU A 1 105 ? 20.602 -0.133 -52.527 1.00 58.25 105 GLU A O 1
ATOM 838 N N . GLN A 1 106 ? 20.484 -1.951 -51.206 1.00 56.06 106 GLN A N 1
ATOM 839 C CA . GLN A 1 106 ? 19.803 -2.780 -52.205 1.00 56.06 106 GLN A CA 1
ATOM 840 C C . GLN A 1 106 ? 18.324 -2.401 -52.348 1.00 56.06 106 GLN A C 1
ATOM 842 O O . GLN A 1 106 ? 17.820 -2.284 -53.467 1.00 56.06 106 GLN A O 1
ATOM 847 N N . GLU A 1 107 ? 17.649 -2.092 -51.241 1.00 55.53 107 GLU A N 1
ATOM 848 C CA . GLU A 1 107 ? 16.244 -1.664 -51.260 1.00 55.53 107 GLU A CA 1
ATOM 849 C C . GLU A 1 107 ? 16.090 -0.190 -51.688 1.00 55.53 107 GLU A C 1
ATOM 851 O O . GLU A 1 107 ? 15.169 0.163 -52.430 1.00 55.53 107 GLU A O 1
ATOM 856 N N . GLY A 1 108 ? 17.055 0.672 -51.336 1.00 52.44 108 GLY A N 1
ATOM 857 C CA . GLY A 1 108 ? 17.099 2.078 -51.756 1.00 52.44 108 GLY A CA 1
ATOM 858 C C . GLY A 1 108 ? 17.465 2.298 -53.233 1.00 52.44 108 GLY A C 1
ATOM 859 O O . GLY A 1 108 ? 17.084 3.320 -53.820 1.00 52.44 108 GLY A O 1
ATOM 860 N N . ARG A 1 109 ? 18.161 1.348 -53.882 1.00 51.41 109 ARG A N 1
ATOM 861 C CA . ARG A 1 109 ? 18.464 1.419 -55.328 1.00 51.41 109 ARG A CA 1
ATOM 862 C C . ARG A 1 109 ? 17.228 1.245 -56.203 1.00 51.41 109 ARG A C 1
ATOM 864 O O . ARG A 1 109 ? 17.123 1.916 -57.230 1.00 51.41 109 ARG A O 1
ATOM 871 N N . SER A 1 110 ? 16.276 0.412 -55.780 1.00 51.12 110 SER A N 1
ATOM 872 C CA . SER A 1 110 ? 15.013 0.188 -56.501 1.00 51.12 110 SER A CA 1
ATOM 873 C C . SER A 1 110 ? 14.157 1.460 -56.591 1.00 51.12 110 SER A C 1
ATOM 875 O O . SER A 1 110 ? 13.462 1.676 -57.586 1.00 51.12 110 SER A O 1
ATOM 877 N N . VAL A 1 111 ? 14.250 2.354 -55.597 1.00 52.34 111 VAL A N 1
ATOM 878 C CA . VAL A 1 111 ? 13.508 3.627 -55.585 1.00 52.34 111 VAL A CA 1
ATOM 879 C C . VAL A 1 111 ? 14.240 4.721 -56.370 1.00 52.34 111 VAL A C 1
ATOM 881 O O . VAL A 1 111 ? 13.610 5.441 -57.147 1.00 52.34 111 VAL A O 1
ATOM 884 N N . LYS A 1 112 ? 15.575 4.816 -56.260 1.00 50.34 112 LYS A N 1
ATOM 885 C CA . LYS A 1 112 ? 16.369 5.812 -57.011 1.00 50.34 112 LYS A CA 1
ATOM 886 C C . LYS A 1 112 ? 16.333 5.591 -58.530 1.00 50.34 112 LYS A C 1
ATOM 888 O O . LYS A 1 112 ? 16.353 6.565 -59.278 1.00 50.34 112 LYS A O 1
ATOM 893 N N . ALA A 1 113 ? 16.186 4.349 -58.996 1.00 53.78 113 ALA A N 1
ATOM 894 C CA . ALA A 1 113 ? 16.029 4.052 -60.423 1.00 53.78 113 ALA A CA 1
ATOM 895 C C . ALA A 1 113 ? 14.680 4.521 -61.013 1.00 53.78 113 ALA A C 1
ATOM 897 O O . ALA A 1 113 ? 14.582 4.739 -62.219 1.00 53.78 113 ALA A O 1
ATOM 898 N N . ARG A 1 114 ? 13.634 4.720 -60.193 1.00 53.44 114 ARG A N 1
ATOM 899 C CA . ARG A 1 114 ? 12.303 5.144 -60.679 1.00 53.44 114 ARG A CA 1
ATOM 900 C C . ARG A 1 114 ? 12.155 6.658 -60.848 1.00 53.44 114 ARG A C 1
ATOM 902 O O . ARG A 1 114 ? 11.258 7.093 -61.566 1.00 53.44 114 ARG A O 1
ATOM 909 N N . LEU A 1 115 ? 13.019 7.456 -60.216 1.00 56.53 115 LEU A N 1
ATOM 910 C CA . LEU A 1 115 ? 12.891 8.920 -60.163 1.00 56.53 115 LEU A CA 1
ATOM 911 C C . LEU A 1 115 ? 13.854 9.672 -61.100 1.00 56.53 115 LEU A C 1
ATOM 913 O O . LEU A 1 115 ? 13.698 10.874 -61.293 1.00 56.53 115 LEU A O 1
ATOM 917 N N . GLY A 1 116 ? 14.813 8.984 -61.723 1.00 56.62 116 GLY A N 1
ATOM 918 C CA . GLY A 1 116 ? 15.948 9.617 -62.407 1.00 56.62 116 GLY A CA 1
ATOM 919 C C . GLY A 1 116 ? 15.699 10.262 -63.778 1.00 56.62 116 GLY A C 1
ATOM 920 O O . GLY A 1 116 ? 16.658 10.736 -64.371 1.00 56.62 116 GLY A O 1
ATOM 921 N N . GLY A 1 117 ? 14.474 10.293 -64.318 1.00 58.25 117 GLY A N 1
ATOM 922 C CA . GLY A 1 117 ? 14.283 10.800 -65.692 1.00 58.25 117 GLY A CA 1
ATOM 923 C C . GLY A 1 117 ? 12.927 11.395 -66.069 1.00 58.25 117 GLY A C 1
ATOM 924 O O . GLY A 1 117 ? 12.774 11.853 -67.195 1.00 58.25 117 GLY A O 1
ATOM 925 N N . LYS A 1 118 ? 11.927 11.401 -65.177 1.00 68.19 118 LYS A N 1
ATOM 926 C CA . LYS A 1 118 ? 10.536 11.745 -65.555 1.00 68.19 118 LYS A CA 1
ATOM 927 C C . LYS A 1 118 ? 10.008 13.051 -64.958 1.00 68.19 118 LYS A C 1
ATOM 929 O O . LYS A 1 118 ? 8.964 13.528 -65.388 1.00 68.19 118 LYS A O 1
ATOM 934 N N . LEU A 1 119 ? 10.726 13.645 -64.003 1.00 73.94 119 LEU A N 1
ATOM 935 C CA . LEU A 1 119 ? 10.267 14.854 -63.309 1.00 73.94 119 LEU A CA 1
ATOM 936 C C . LEU A 1 119 ? 10.347 16.098 -64.205 1.00 73.94 119 LEU A C 1
ATOM 938 O O . LEU A 1 119 ? 9.380 16.847 -64.300 1.00 73.94 119 LEU A O 1
ATOM 942 N N . MET A 1 120 ? 11.460 16.273 -64.925 1.00 75.00 120 MET A N 1
ATOM 943 C CA . MET A 1 120 ? 11.650 17.429 -65.809 1.00 75.00 120 MET A CA 1
ATOM 944 C C . MET A 1 120 ? 10.709 17.387 -67.022 1.00 75.00 120 MET A C 1
ATOM 946 O O . MET A 1 120 ? 10.074 18.384 -67.350 1.00 75.00 120 MET A O 1
ATOM 950 N N . ALA A 1 121 ? 10.554 16.214 -67.647 1.00 73.38 121 ALA A N 1
ATOM 951 C CA . ALA A 1 121 ? 9.638 16.031 -68.773 1.00 73.38 121 ALA A CA 1
ATOM 952 C C . ALA A 1 121 ? 8.169 16.287 -68.378 1.00 73.38 121 ALA A C 1
ATOM 954 O O . ALA A 1 121 ? 7.443 16.954 -69.113 1.00 73.38 121 ALA A O 1
ATOM 955 N N . GLY A 1 122 ? 7.748 15.821 -67.195 1.00 75.56 122 GLY A N 1
ATOM 956 C CA . GLY A 1 122 ? 6.396 16.057 -66.683 1.00 75.56 122 GLY A CA 1
ATOM 957 C C . GLY A 1 122 ? 6.104 17.534 -66.401 1.00 75.56 122 GLY A C 1
ATOM 958 O O . GLY A 1 122 ? 5.029 18.016 -66.750 1.00 75.56 122 GLY A O 1
ATOM 959 N N . ALA A 1 123 ? 7.066 18.271 -65.834 1.00 77.25 123 ALA A N 1
ATOM 960 C CA . ALA A 1 123 ? 6.917 19.705 -65.576 1.00 77.25 123 ALA A CA 1
ATOM 961 C C . ALA A 1 123 ? 6.767 20.520 -66.874 1.00 77.25 123 ALA A C 1
ATOM 963 O O . ALA A 1 123 ? 5.909 21.399 -66.954 1.00 77.25 123 ALA A O 1
ATOM 964 N N . ILE A 1 124 ? 7.550 20.188 -67.909 1.00 75.00 124 ILE A N 1
ATOM 965 C CA . ILE A 1 124 ? 7.477 20.849 -69.222 1.00 75.00 124 ILE A CA 1
ATOM 966 C C . ILE A 1 124 ? 6.118 20.584 -69.883 1.00 75.00 124 ILE A C 1
ATOM 968 O O . ILE A 1 124 ? 5.462 21.518 -70.341 1.00 75.00 124 ILE A O 1
ATOM 972 N N . GLN A 1 125 ? 5.656 19.330 -69.883 1.00 78.31 125 GLN A N 1
ATOM 973 C CA . GLN A 1 125 ? 4.374 18.967 -70.490 1.00 78.31 125 GLN A CA 1
ATOM 974 C C . GLN A 1 125 ? 3.181 19.622 -69.775 1.00 78.31 125 GLN A C 1
ATOM 976 O O . GLN A 1 125 ? 2.251 20.084 -70.435 1.00 78.31 125 GLN A O 1
ATOM 981 N N . ALA A 1 126 ? 3.221 19.713 -68.441 1.00 78.50 126 ALA A N 1
ATOM 982 C CA . ALA A 1 126 ? 2.192 20.396 -67.662 1.00 78.50 126 ALA A CA 1
ATOM 983 C C . ALA A 1 126 ? 2.152 21.907 -67.952 1.00 78.50 126 ALA A C 1
ATOM 985 O O . ALA A 1 126 ? 1.073 22.455 -68.162 1.00 78.50 126 ALA A O 1
ATOM 986 N N . GLY A 1 127 ? 3.315 22.565 -68.043 1.00 73.94 127 GLY A N 1
ATOM 987 C CA . GLY A 1 127 ? 3.401 23.993 -68.365 1.00 73.94 127 GLY A CA 1
ATOM 988 C C . GLY A 1 127 ? 2.883 24.335 -69.768 1.00 73.94 127 GLY A C 1
ATOM 989 O O . GLY A 1 127 ? 2.220 25.354 -69.950 1.00 73.94 127 GLY A O 1
ATOM 990 N N . MET A 1 128 ? 3.112 23.460 -70.755 1.00 67.31 128 MET A N 1
ATOM 991 C CA . MET A 1 128 ? 2.574 23.637 -72.112 1.00 67.31 128 MET A CA 1
ATOM 992 C C . MET A 1 128 ? 1.044 23.529 -72.161 1.00 67.31 128 MET A C 1
ATOM 994 O O . MET A 1 128 ? 0.412 24.243 -72.934 1.00 67.31 128 MET A O 1
ATOM 998 N N . ALA A 1 129 ? 0.438 22.676 -71.328 1.00 64.38 129 ALA A N 1
ATOM 999 C CA . ALA A 1 129 ? -1.016 22.517 -71.270 1.00 64.38 129 ALA A CA 1
ATOM 1000 C C . ALA A 1 129 ? -1.732 23.712 -70.611 1.00 64.38 129 ALA A C 1
ATOM 1002 O O . ALA A 1 129 ? -2.904 23.953 -70.894 1.00 64.38 129 ALA A O 1
ATOM 1003 N N . THR A 1 130 ? -1.044 24.469 -69.750 1.00 62.38 130 THR A N 1
ATOM 1004 C CA . THR A 1 130 ? -1.621 25.617 -69.026 1.00 62.38 130 THR A CA 1
ATOM 1005 C C . THR A 1 130 ? -1.394 26.966 -69.710 1.00 62.38 130 THR A C 1
ATOM 1007 O O . THR A 1 130 ? -2.028 27.951 -69.339 1.00 62.38 130 THR A O 1
ATOM 1010 N N . CYS A 1 131 ? -0.522 27.033 -70.719 1.00 54.78 131 CYS A N 1
ATOM 1011 C CA . CYS A 1 131 ? -0.244 28.254 -71.475 1.00 54.78 131 CYS A CA 1
ATOM 1012 C C . CYS A 1 131 ? -1.071 28.314 -72.768 1.00 54.78 131 CYS A C 1
ATOM 1014 O O . CYS A 1 131 ? -0.531 28.228 -73.870 1.00 54.78 131 CYS A O 1
ATOM 1016 N N . SER A 1 132 ? -2.388 28.503 -72.659 1.00 57.78 132 SER A N 1
ATOM 1017 C CA . SER A 1 132 ? -3.172 29.010 -73.789 1.00 57.78 132 SER A CA 1
ATOM 1018 C C . SER A 1 132 ? -2.955 30.520 -73.887 1.00 57.78 132 SER A C 1
ATOM 1020 O O . SER A 1 132 ? -3.623 31.298 -73.203 1.00 57.78 132 SER A O 1
ATOM 1022 N N . LEU A 1 133 ? -1.995 30.942 -74.711 1.00 53.41 133 LEU A N 1
ATOM 1023 C CA . LEU A 1 133 ? -1.889 32.346 -75.101 1.00 53.41 133 LEU A CA 1
ATOM 1024 C C . LEU A 1 133 ? -3.174 32.742 -75.851 1.00 53.41 133 LEU A C 1
ATOM 1026 O O . LEU A 1 133 ? -3.581 32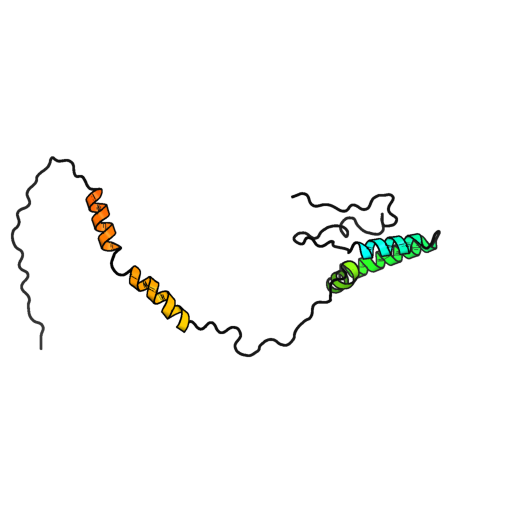.010 -76.763 1.00 53.41 133 LEU A O 1
ATOM 1030 N N . PRO A 1 134 ? -3.828 33.869 -75.513 1.00 43.34 134 PRO A N 1
ATOM 1031 C CA . PRO A 1 134 ? -4.827 34.436 -76.403 1.00 43.34 134 PRO A CA 1
ATOM 1032 C C . PRO A 1 134 ? -4.163 34.736 -77.754 1.00 43.34 134 PRO A C 1
ATOM 1034 O O . PRO A 1 134 ? -3.049 35.259 -77.819 1.00 43.34 134 PRO A O 1
ATOM 1037 N N . LYS A 1 135 ? -4.847 34.364 -78.842 1.00 48.88 135 LYS A N 1
ATOM 1038 C CA . LYS A 1 135 ? -4.551 34.890 -80.182 1.00 48.88 135 LYS A CA 1
ATOM 1039 C C . LYS A 1 135 ? -4.605 36.420 -80.101 1.00 48.88 135 LYS A C 1
ATOM 1041 O O . LYS A 1 135 ? -5.433 36.927 -79.354 1.00 48.88 135 LYS A O 1
ATOM 1046 N N . GLU A 1 136 ? -3.778 37.089 -80.906 1.00 53.50 136 GLU A N 1
ATOM 1047 C CA . GLU A 1 136 ? -3.543 38.549 -80.987 1.00 53.50 136 GLU A CA 1
ATOM 1048 C C . GLU A 1 136 ? -2.283 39.023 -80.234 1.00 53.50 136 GLU A C 1
ATOM 1050 O O . GLU A 1 136 ? -2.359 39.584 -79.150 1.00 53.50 136 GLU A O 1
ATOM 1055 N N . PHE A 1 137 ? -1.102 38.779 -80.813 1.00 39.03 137 PHE A N 1
ATOM 1056 C CA . PHE A 1 137 ? -0.125 39.822 -81.184 1.00 39.03 137 PHE A CA 1
ATOM 1057 C C . PHE A 1 137 ? 1.109 39.138 -81.786 1.00 39.03 137 PHE A C 1
ATOM 1059 O O . PHE A 1 137 ? 2.024 38.690 -81.097 1.00 39.03 137 PHE A O 1
ATOM 1066 N N . SER A 1 138 ? 1.110 39.012 -83.110 1.00 45.53 138 SER A N 1
ATOM 1067 C CA . SER A 1 138 ? 2.284 38.602 -83.871 1.00 45.53 138 SER A CA 1
ATOM 1068 C C . SER A 1 138 ? 3.275 39.763 -83.926 1.00 45.53 138 SER A C 1
ATOM 1070 O O . SER A 1 138 ? 3.013 40.758 -84.602 1.00 45.53 138 SER A O 1
ATOM 1072 N N . LEU A 1 139 ? 4.433 39.626 -83.287 1.00 37.91 139 LEU A N 1
ATOM 1073 C CA . LEU A 1 139 ? 5.618 40.371 -83.695 1.00 37.91 139 LEU A CA 1
ATOM 1074 C C . LEU A 1 139 ? 6.711 39.374 -84.045 1.00 37.91 139 LEU A C 1
ATOM 1076 O O . LEU A 1 139 ? 7.257 38.671 -83.198 1.00 37.91 139 LEU A O 1
ATOM 1080 N N . ALA A 1 140 ? 6.943 39.290 -85.350 1.00 50.59 140 ALA A N 1
ATOM 1081 C CA . ALA A 1 140 ? 8.015 38.542 -85.961 1.00 50.59 140 ALA A CA 1
ATOM 1082 C C . ALA A 1 140 ? 9.357 38.985 -85.373 1.00 50.59 140 ALA A C 1
ATOM 1084 O O . ALA A 1 140 ? 9.671 40.174 -85.380 1.00 50.59 140 ALA A O 1
ATOM 1085 N N . TYR A 1 141 ? 10.163 38.024 -84.931 1.00 37.44 141 TYR A N 1
ATOM 1086 C CA . TYR A 1 141 ? 11.601 38.216 -84.823 1.00 37.44 141 TYR A CA 1
ATOM 1087 C C . TYR A 1 141 ? 12.300 37.179 -85.696 1.00 37.44 141 TYR A C 1
ATOM 1089 O O . TYR A 1 141 ? 12.113 35.971 -85.556 1.00 37.44 141 TYR A O 1
ATOM 1097 N N . ASP A 1 142 ? 13.013 37.736 -86.671 1.00 40.09 142 ASP A N 1
ATOM 1098 C CA . ASP A 1 142 ? 13.656 37.108 -87.816 1.00 40.09 142 ASP A CA 1
ATOM 1099 C C . ASP A 1 142 ? 14.794 36.171 -87.380 1.00 40.09 142 ASP A C 1
ATOM 1101 O O . ASP A 1 142 ? 15.580 36.458 -86.475 1.00 40.09 142 ASP A O 1
ATOM 1105 N N . HIS A 1 143 ? 14.868 35.030 -88.055 1.00 48.75 143 HIS A N 1
ATOM 1106 C CA . HIS A 1 143 ? 15.754 33.913 -87.766 1.00 48.75 143 HIS A CA 1
ATOM 1107 C C . HIS A 1 143 ? 17.057 34.113 -88.551 1.00 48.75 143 HIS A C 1
ATOM 1109 O O . HIS A 1 143 ? 17.183 33.617 -89.670 1.00 48.75 143 HIS A O 1
ATOM 1115 N N . LYS A 1 144 ? 18.035 34.862 -88.019 1.00 44.75 144 LYS A N 1
ATOM 1116 C CA . LYS A 1 144 ? 19.339 35.023 -88.696 1.00 44.75 144 LYS A CA 1
ATOM 1117 C C . LYS A 1 144 ? 20.536 34.887 -87.756 1.00 44.75 144 LYS A C 1
ATOM 1119 O O . LYS A 1 144 ? 20.895 35.802 -87.031 1.00 44.75 144 LYS A O 1
ATOM 1124 N N . ASN A 1 145 ? 21.137 33.700 -87.859 1.00 45.75 145 ASN A N 1
ATOM 1125 C CA . ASN A 1 145 ? 22.562 33.366 -87.806 1.00 45.75 145 ASN A CA 1
ATOM 1126 C C . ASN A 1 145 ? 23.449 34.055 -86.759 1.00 45.75 145 ASN A C 1
ATOM 1128 O O . ASN A 1 145 ? 23.939 35.160 -86.973 1.00 45.75 145 ASN A O 1
ATOM 1132 N N . PHE A 1 146 ? 23.856 33.280 -85.751 1.00 38.47 146 PHE A N 1
ATOM 1133 C CA . PHE A 1 146 ? 25.151 33.471 -85.104 1.00 38.47 146 PHE A CA 1
ATOM 1134 C C . PHE A 1 146 ? 25.909 32.138 -85.093 1.00 38.47 146 PHE A C 1
ATOM 1136 O O . PHE A 1 146 ? 25.613 31.238 -84.309 1.00 38.47 146 PHE A O 1
ATOM 1143 N N . GLN A 1 147 ? 26.849 31.986 -86.030 1.00 42.81 147 GLN A N 1
ATOM 1144 C CA . GLN A 1 147 ? 27.854 30.926 -85.985 1.00 42.81 147 GLN A CA 1
ATOM 1145 C C . GLN A 1 147 ? 28.889 31.301 -84.921 1.00 42.81 147 GLN A C 1
ATOM 1147 O O . GLN A 1 147 ? 29.514 32.353 -85.027 1.00 42.81 147 GLN A O 1
ATOM 1152 N N . VAL A 1 148 ? 29.103 30.437 -83.927 1.00 44.94 148 VAL A N 1
ATOM 1153 C CA . VAL A 1 148 ? 30.294 30.512 -83.072 1.00 44.94 148 VAL A CA 1
ATOM 1154 C C . VAL A 1 148 ? 31.306 29.507 -83.596 1.00 44.94 148 VAL A C 1
ATOM 1156 O O . VAL A 1 148 ? 31.111 28.295 -83.521 1.00 44.94 148 VAL A O 1
ATOM 1159 N N . SER A 1 149 ? 32.375 30.050 -84.163 1.00 41.44 149 SER A N 1
ATOM 1160 C CA . SER A 1 149 ? 33.574 29.343 -84.578 1.00 41.44 149 SER A CA 1
ATOM 1161 C C . SER A 1 149 ? 34.270 28.705 -83.374 1.00 41.44 149 SER A C 1
ATOM 1163 O O . SER A 1 149 ? 34.508 29.333 -82.344 1.00 41.44 149 SER A O 1
ATOM 1165 N N . THR A 1 150 ? 34.608 27.426 -83.508 1.00 54.72 150 THR A N 1
ATOM 1166 C CA . THR A 1 150 ? 35.441 26.684 -82.559 1.00 54.72 150 THR A CA 1
ATOM 1167 C C . THR A 1 150 ? 36.910 27.018 -82.832 1.00 54.72 150 THR A C 1
ATOM 1169 O O . THR A 1 150 ? 37.379 26.814 -83.951 1.00 54.72 150 THR A O 1
ATOM 1172 N N . LEU A 1 151 ? 37.646 27.520 -81.836 1.00 52.12 151 LEU A N 1
ATOM 1173 C CA . LEU A 1 151 ? 39.112 27.611 -81.887 1.00 52.12 151 LEU A CA 1
ATOM 1174 C C . LEU A 1 151 ? 39.730 26.438 -81.104 1.00 52.12 151 LEU A C 1
ATOM 1176 O O . LEU A 1 151 ? 39.224 26.109 -80.028 1.00 52.12 151 LEU A O 1
ATOM 1180 N N . PRO A 1 152 ? 40.788 25.783 -81.622 1.00 53.81 152 PRO A N 1
ATOM 1181 C CA . PRO A 1 152 ? 41.349 24.579 -81.019 1.00 53.81 152 PRO A CA 1
ATOM 1182 C C . PRO A 1 152 ? 42.280 24.904 -79.843 1.00 53.81 152 PRO A C 1
ATOM 1184 O O . PRO A 1 152 ? 43.013 25.892 -79.863 1.00 53.81 152 PRO A O 1
ATOM 1187 N N . GLY A 1 153 ? 42.253 24.041 -78.824 1.00 55.56 153 GLY A N 1
ATOM 1188 C CA . GLY A 1 153 ? 43.118 24.132 -77.647 1.00 55.56 153 GLY A CA 1
ATOM 1189 C C . GLY A 1 153 ? 44.603 23.876 -77.960 1.00 55.56 153 GLY A C 1
ATOM 1190 O O . GLY A 1 153 ? 44.917 23.204 -78.948 1.00 55.56 153 GLY A O 1
ATOM 1191 N N . PRO A 1 154 ? 45.524 24.415 -77.140 1.00 58.94 154 PRO A N 1
ATOM 1192 C CA . PRO A 1 154 ? 46.962 24.258 -77.338 1.00 58.94 154 PRO A CA 1
ATOM 1193 C C . PRO A 1 154 ? 47.446 22.849 -76.953 1.00 58.94 154 PRO A C 1
ATOM 1195 O O . PRO A 1 154 ? 46.866 22.202 -76.082 1.00 58.94 154 PRO A O 1
ATOM 1198 N N . LYS A 1 155 ? 48.498 22.400 -77.648 1.00 52.84 155 LYS A N 1
ATOM 1199 C CA . LYS A 1 155 ? 49.200 21.122 -77.448 1.00 52.84 155 LYS A CA 1
ATOM 1200 C C . LYS A 1 155 ? 50.084 21.137 -76.207 1.00 52.84 155 LYS A C 1
ATOM 1202 O O . LYS A 1 155 ? 50.661 22.213 -75.934 1.00 52.84 155 LYS A O 1
#

pLDDT: mean 73.96, std 17.25, range [37.44, 93.75]